Protein AF-A0A537LE89-F1 (afdb_monomer_lite)

Radius of gyration: 20.83 Å; chains: 1; bounding box: 57×35×38 Å

Secondary structure (DSSP, 8-state):
----------HHHHHHHHHHHHHHHHHHHHHHHHHT-SSHHHHHHHH-HHHHT-----

pLDDT: mean 81.92, std 13.18, range [49.91, 98.31]

Structure (mmCIF, N/CA/C/O backbone):
data_AF-A0A537LE89-F1
#
_entry.id   AF-A0A537LE89-F1
#
loop_
_atom_site.group_PDB
_atom_site.id
_atom_site.type_symbol
_atom_site.label_atom_id
_atom_site.label_alt_id
_atom_site.label_comp_id
_atom_site.label_asym_id
_atom_site.label_entity_id
_atom_site.label_seq_id
_atom_site.pdbx_PDB_ins_code
_atom_site.Cartn_x
_atom_site.Cartn_y
_atom_site.Cartn_z
_atom_site.occupancy
_atom_site.B_iso_or_equiv
_atom_site.auth_seq_id
_atom_site.auth_comp_id
_atom_site.auth_asym_id
_atom_site.auth_atom_id
_atom_site.pdbx_PDB_model_num
ATOM 1 N N . MET A 1 1 ? 43.842 0.938 -23.082 1.00 49.91 1 MET A N 1
ATOM 2 C CA . MET A 1 1 ? 42.816 -0.121 -23.190 1.00 49.91 1 MET A CA 1
ATOM 3 C C . MET A 1 1 ? 41.710 0.199 -22.190 1.00 49.91 1 MET A C 1
ATOM 5 O O . MET A 1 1 ? 41.826 -0.176 -21.035 1.00 49.91 1 MET A O 1
ATOM 9 N N . LEU A 1 2 ? 40.697 0.970 -22.588 1.00 57.28 2 LEU A N 1
ATOM 10 C CA . LEU A 1 2 ? 39.517 1.247 -21.760 1.00 57.28 2 LEU A CA 1
ATOM 11 C C . LEU A 1 2 ? 38.321 0.652 -22.504 1.00 57.28 2 LEU A C 1
ATOM 13 O O . LEU A 1 2 ? 37.906 1.188 -23.527 1.00 57.28 2 LEU A O 1
ATOM 17 N N . HIS A 1 3 ? 37.838 -0.502 -22.046 1.00 58.72 3 HIS A N 1
ATOM 18 C CA . HIS A 1 3 ? 36.591 -1.079 -22.540 1.00 58.72 3 HIS A CA 1
ATOM 19 C C . HIS A 1 3 ? 35.437 -0.330 -21.872 1.00 58.72 3 HIS A C 1
ATOM 21 O O . HIS A 1 3 ? 35.212 -0.467 -20.673 1.00 58.72 3 HIS A O 1
ATOM 27 N N . ALA A 1 4 ? 34.737 0.499 -22.645 1.00 66.00 4 ALA A N 1
ATOM 28 C CA . ALA A 1 4 ? 33.499 1.131 -22.217 1.00 66.00 4 ALA A CA 1
ATOM 29 C C . ALA A 1 4 ? 32.356 0.122 -22.375 1.00 66.00 4 ALA A C 1
ATOM 31 O O . ALA A 1 4 ? 31.872 -0.123 -23.480 1.00 66.00 4 ALA A O 1
ATOM 32 N N . THR A 1 5 ? 31.946 -0.495 -21.272 1.00 71.75 5 THR A N 1
ATOM 33 C CA . THR A 1 5 ? 30.795 -1.399 -21.244 1.00 71.75 5 THR A CA 1
ATOM 34 C C . THR A 1 5 ? 29.519 -0.565 -21.310 1.00 71.75 5 THR A C 1
ATOM 36 O O . THR A 1 5 ? 29.189 0.161 -20.373 1.00 71.75 5 THR A O 1
ATOM 39 N N . THR A 1 6 ? 28.799 -0.634 -22.425 1.00 70.50 6 THR A N 1
ATOM 40 C CA . THR A 1 6 ? 27.479 -0.014 -22.552 1.00 70.50 6 THR A CA 1
ATOM 41 C C . THR A 1 6 ? 26.443 -0.922 -21.892 1.00 70.50 6 THR A C 1
ATOM 43 O O . THR A 1 6 ? 26.284 -2.087 -22.250 1.00 70.50 6 THR A O 1
ATOM 46 N N . VAL A 1 7 ? 25.750 -0.404 -20.878 1.00 74.19 7 VAL A N 1
ATOM 47 C CA . VAL A 1 7 ? 24.656 -1.125 -20.220 1.00 74.19 7 VAL A CA 1
ATOM 48 C C . VAL A 1 7 ? 23.424 -1.026 -21.116 1.00 74.19 7 VAL A C 1
ATOM 50 O O . VAL A 1 7 ? 22.859 0.051 -21.296 1.00 74.19 7 VAL A O 1
ATOM 53 N N . HIS A 1 8 ? 23.022 -2.148 -21.711 1.00 73.75 8 HIS A N 1
ATOM 54 C CA . HIS A 1 8 ? 21.817 -2.230 -22.529 1.00 73.75 8 HIS A CA 1
ATOM 55 C C . HIS A 1 8 ? 20.607 -2.549 -21.645 1.00 73.75 8 HIS A C 1
ATOM 57 O O . HIS A 1 8 ? 20.449 -3.677 -21.179 1.00 73.75 8 HIS A O 1
ATOM 63 N N . PHE A 1 9 ? 19.735 -1.564 -21.427 1.00 73.88 9 PHE A N 1
ATOM 64 C CA . PHE A 1 9 ? 18.423 -1.803 -20.833 1.00 73.88 9 PHE A CA 1
ATOM 65 C C . PHE A 1 9 ? 17.426 -2.131 -21.948 1.00 73.88 9 PHE A C 1
ATOM 67 O O . PHE A 1 9 ? 17.190 -1.280 -22.811 1.00 73.88 9 PHE A O 1
ATOM 74 N N . PRO A 1 10 ? 16.819 -3.328 -21.957 1.00 71.88 10 PRO A N 1
ATOM 75 C CA . PRO A 1 10 ? 15.823 -3.643 -22.962 1.00 71.88 10 PRO A CA 1
ATOM 76 C C . PRO A 1 10 ? 14.618 -2.713 -22.781 1.00 71.88 10 PRO A C 1
ATOM 78 O O . PRO A 1 10 ? 14.161 -2.467 -21.662 1.00 71.88 10 PRO A O 1
ATOM 81 N N . ALA A 1 11 ? 14.070 -2.207 -23.889 1.00 67.12 11 ALA A N 1
ATOM 82 C CA . ALA A 1 11 ? 12.919 -1.295 -23.885 1.00 67.12 11 ALA A CA 1
ATOM 83 C C . ALA A 1 11 ? 11.697 -1.865 -23.128 1.00 67.12 11 ALA A C 1
ATOM 85 O O . ALA A 1 11 ? 10.839 -1.122 -22.647 1.00 67.12 11 ALA A O 1
ATOM 86 N N . THR A 1 12 ? 11.631 -3.189 -22.983 1.00 69.00 12 THR A N 1
ATOM 87 C CA . THR A 1 12 ? 10.634 -3.925 -22.200 1.00 69.00 12 THR A CA 1
ATOM 88 C C . THR A 1 12 ? 10.693 -3.600 -20.700 1.00 69.00 12 THR A C 1
ATOM 90 O O . THR A 1 12 ? 9.643 -3.494 -20.069 1.00 69.00 12 THR A O 1
ATOM 93 N N . THR A 1 13 ? 11.879 -3.360 -20.125 1.00 69.25 13 THR A N 1
ATOM 94 C CA . THR A 1 13 ? 12.035 -3.023 -18.696 1.00 69.25 13 THR A CA 1
ATOM 95 C C . THR A 1 13 ? 11.440 -1.654 -18.381 1.00 69.25 13 THR A C 1
ATOM 97 O O . THR A 1 13 ? 10.730 -1.494 -17.391 1.00 69.25 13 THR A O 1
ATOM 100 N N . LEU A 1 14 ? 11.655 -0.671 -19.262 1.00 70.25 14 LEU A N 1
ATOM 101 C CA . LEU A 1 14 ? 11.101 0.674 -19.092 1.00 70.25 14 LEU A CA 1
ATOM 102 C C . LEU A 1 14 ? 9.568 0.675 -19.221 1.00 70.25 14 LEU A C 1
ATOM 104 O 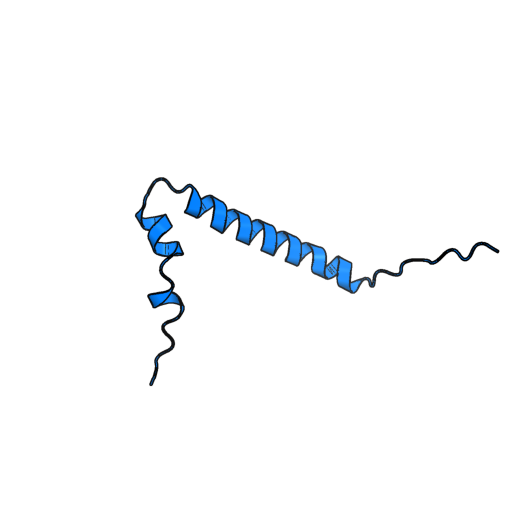O . LEU A 1 14 ? 8.880 1.385 -18.491 1.00 70.25 14 LEU A O 1
ATOM 108 N N . ARG A 1 15 ? 9.022 -0.179 -20.096 1.00 81.25 15 ARG A N 1
ATOM 109 C CA . ARG A 1 15 ? 7.570 -0.384 -20.233 1.00 81.25 15 ARG A CA 1
ATOM 110 C C . ARG A 1 15 ? 6.935 -0.990 -18.981 1.00 81.25 15 ARG A C 1
ATOM 112 O O . ARG A 1 15 ? 5.810 -0.629 -18.646 1.00 81.25 15 ARG A O 1
ATOM 119 N N . ALA A 1 16 ? 7.648 -1.868 -18.279 1.00 87.06 16 ALA A N 1
ATOM 120 C CA . ALA A 1 16 ? 7.186 -2.460 -17.024 1.00 87.06 16 ALA A CA 1
ATOM 121 C C . ALA A 1 16 ? 7.344 -1.520 -15.811 1.00 87.06 16 ALA A C 1
ATOM 123 O O . ALA A 1 16 ? 6.668 -1.708 -14.801 1.00 87.06 16 ALA A O 1
ATOM 124 N N . ALA A 1 17 ? 8.183 -0.484 -15.903 1.00 89.56 17 ALA A N 1
ATOM 125 C CA . ALA A 1 17 ? 8.453 0.420 -14.786 1.00 89.56 17 ALA A CA 1
ATOM 126 C C . ALA A 1 17 ? 7.208 1.203 -14.338 1.00 89.56 17 ALA A C 1
ATOM 128 O O . ALA A 1 17 ? 6.940 1.310 -13.145 1.00 89.56 17 ALA A O 1
ATOM 129 N N . LEU A 1 18 ? 6.409 1.713 -15.281 1.00 91.88 18 LEU A N 1
ATOM 130 C CA . LEU A 1 18 ? 5.205 2.483 -14.959 1.00 91.88 18 LEU A CA 1
ATOM 131 C C . LEU A 1 18 ? 4.138 1.662 -14.203 1.00 91.88 18 LEU A C 1
ATOM 133 O O . LEU A 1 18 ? 3.684 2.128 -13.156 1.00 91.88 18 LEU A O 1
ATOM 137 N N . PRO A 1 19 ? 3.719 0.463 -14.664 1.00 94.38 19 PRO A N 1
ATOM 138 C CA . PRO A 1 19 ? 2.791 -0.363 -13.895 1.00 94.38 19 PRO A CA 1
ATOM 139 C C . PRO A 1 19 ? 3.397 -0.849 -12.572 1.00 94.38 19 PRO A C 1
ATOM 141 O O . PRO A 1 19 ? 2.677 -0.888 -11.579 1.00 94.38 19 PRO A O 1
ATOM 144 N N . ALA A 1 20 ? 4.704 -1.137 -12.516 1.00 94.75 20 ALA A N 1
ATOM 145 C CA . ALA A 1 20 ? 5.370 -1.525 -11.271 1.00 94.75 20 ALA A CA 1
ATOM 146 C C . ALA A 1 20 ? 5.335 -0.403 -10.221 1.00 94.75 20 ALA A C 1
ATOM 148 O O . ALA A 1 20 ? 4.929 -0.634 -9.084 1.00 94.75 20 ALA A O 1
ATOM 149 N N . VAL A 1 21 ? 5.675 0.831 -10.606 1.00 96.44 21 VAL A N 1
ATOM 150 C CA . VAL A 1 21 ? 5.595 1.996 -9.711 1.00 96.44 21 VAL A CA 1
ATOM 151 C C . VAL A 1 21 ? 4.158 2.226 -9.246 1.00 96.44 21 VAL A C 1
ATOM 153 O O . VAL A 1 21 ? 3.933 2.445 -8.060 1.00 96.44 21 VAL A O 1
ATOM 156 N N . ARG A 1 22 ? 3.166 2.118 -10.140 1.00 96.94 22 ARG A N 1
ATOM 157 C CA . ARG A 1 22 ? 1.746 2.237 -9.761 1.00 96.94 22 ARG A CA 1
ATOM 158 C C . ARG A 1 22 ? 1.327 1.167 -8.754 1.00 96.94 22 ARG A C 1
ATOM 160 O O . ARG A 1 22 ? 0.647 1.497 -7.789 1.00 96.94 22 ARG A O 1
ATOM 167 N N . ALA A 1 23 ? 1.753 -0.079 -8.948 1.00 97.38 23 ALA A N 1
ATOM 168 C CA . ALA A 1 23 ? 1.468 -1.171 -8.023 1.00 97.38 23 ALA A CA 1
ATOM 169 C C . ALA A 1 23 ? 2.106 -0.935 -6.644 1.00 97.38 23 ALA A C 1
ATOM 171 O O . ALA A 1 23 ? 1.440 -1.116 -5.627 1.00 97.38 23 ALA A O 1
ATOM 172 N N . ILE A 1 24 ? 3.357 -0.464 -6.605 1.00 97.94 24 ILE A N 1
ATOM 173 C CA . ILE A 1 24 ? 4.053 -0.119 -5.356 1.00 97.94 24 ILE A CA 1
ATOM 174 C C . ILE A 1 24 ? 3.334 1.020 -4.632 1.00 97.94 24 ILE A C 1
ATOM 176 O O . ILE A 1 24 ? 3.059 0.907 -3.440 1.00 97.94 24 ILE A O 1
ATOM 180 N N . LEU A 1 25 ? 2.996 2.100 -5.341 1.00 98.31 25 LEU A N 1
ATOM 181 C CA . LEU A 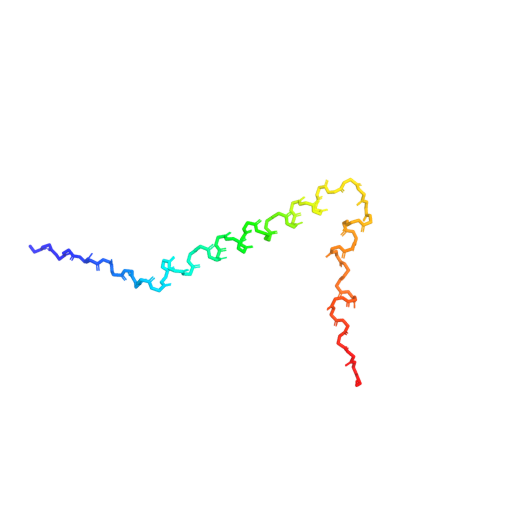1 25 ? 2.283 3.239 -4.758 1.00 98.31 25 LEU A CA 1
ATOM 182 C C . LEU A 1 25 ? 0.909 2.830 -4.224 1.00 98.31 25 LEU A C 1
ATOM 184 O O . LEU A 1 25 ? 0.522 3.253 -3.138 1.00 98.31 25 LEU A O 1
ATOM 188 N N . PHE A 1 26 ? 0.194 1.980 -4.959 1.00 97.69 26 PHE A N 1
ATOM 189 C CA . PHE A 1 26 ? -1.088 1.450 -4.517 1.00 97.69 26 PHE A CA 1
ATOM 190 C C . PHE A 1 26 ? -0.944 0.572 -3.266 1.00 97.69 26 PHE A C 1
ATOM 192 O O . PHE A 1 26 ? -1.675 0.763 -2.298 1.00 97.69 26 PHE A O 1
ATOM 199 N N . GLY A 1 27 ? 0.036 -0.334 -3.239 1.00 96.25 27 GLY A N 1
ATOM 200 C CA . GLY A 1 27 ? 0.319 -1.157 -2.062 1.00 96.25 27 GLY A CA 1
ATOM 201 C C . GLY A 1 27 ? 0.692 -0.316 -0.839 1.00 96.25 27 GLY A C 1
ATOM 202 O O . GLY A 1 27 ? 0.149 -0.527 0.244 1.00 96.25 27 GLY A O 1
ATOM 203 N N . ALA A 1 28 ? 1.549 0.693 -1.020 1.00 97.88 28 ALA A N 1
ATOM 204 C CA . ALA A 1 28 ? 1.899 1.6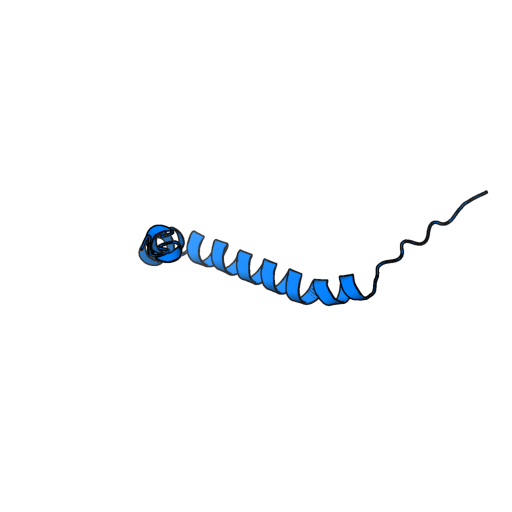37 0.036 1.00 97.88 28 ALA A CA 1
ATOM 205 C C . ALA A 1 28 ? 0.659 2.385 0.549 1.00 97.88 28 ALA A C 1
ATOM 207 O O . ALA A 1 28 ? 0.444 2.448 1.757 1.00 97.88 28 ALA A O 1
ATOM 208 N N . PHE A 1 29 ? -0.192 2.889 -0.350 1.00 96.81 29 PHE A N 1
ATOM 209 C CA . PHE A 1 29 ? -1.440 3.558 0.021 1.00 96.81 29 PHE A CA 1
ATOM 210 C C . PHE A 1 29 ? -2.335 2.676 0.898 1.00 96.81 29 PHE A C 1
ATOM 212 O O . PHE A 1 29 ? -2.845 3.156 1.905 1.00 96.81 29 PHE A O 1
ATOM 219 N N . VAL A 1 30 ? -2.488 1.390 0.570 1.00 94.94 30 VAL A N 1
ATOM 220 C CA . VAL A 1 30 ? -3.287 0.458 1.382 1.00 94.94 30 VAL A CA 1
ATOM 221 C C . VAL A 1 30 ? -2.658 0.244 2.761 1.00 94.94 30 VAL A C 1
ATOM 223 O O . VAL A 1 30 ? -3.352 0.365 3.769 1.00 94.94 30 VAL A O 1
ATOM 226 N N . ILE A 1 31 ? -1.348 -0.014 2.832 1.00 94.38 31 ILE A N 1
ATOM 227 C CA . ILE A 1 31 ? -0.647 -0.260 4.105 1.00 94.38 31 ILE A CA 1
ATOM 228 C C . ILE A 1 31 ? -0.757 0.955 5.032 1.00 94.38 31 ILE A C 1
ATOM 230 O O . ILE A 1 31 ? -1.159 0.819 6.187 1.00 94.38 31 ILE A O 1
ATOM 234 N N . TYR A 1 32 ? -0.435 2.148 4.531 1.00 95.50 32 TYR A N 1
ATOM 235 C CA . TYR A 1 32 ? -0.507 3.373 5.328 1.00 95.50 32 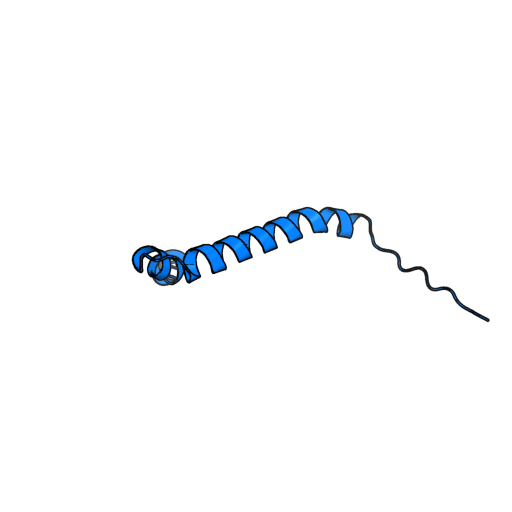TYR A CA 1
ATOM 236 C C . TYR A 1 32 ? -1.954 3.777 5.626 1.00 95.50 32 TYR A C 1
ATOM 238 O O . TYR A 1 32 ? -2.263 4.160 6.752 1.00 95.50 32 TYR A O 1
ATOM 246 N N . GLY A 1 33 ? -2.853 3.653 4.650 1.00 94.44 33 GLY A N 1
ATOM 247 C CA . GLY A 1 33 ? -4.258 4.020 4.802 1.00 94.44 33 GLY A CA 1
ATOM 248 C C . GLY A 1 33 ? -4.956 3.215 5.893 1.00 94.44 33 GLY A C 1
ATOM 249 O O . GLY A 1 33 ? -5.680 3.782 6.705 1.00 94.44 33 GLY A O 1
ATOM 250 N N . VAL A 1 34 ? -4.702 1.908 5.952 1.00 93.81 34 VAL A N 1
ATOM 251 C CA . VAL A 1 34 ? -5.326 1.028 6.947 1.00 93.81 34 VAL A CA 1
ATOM 252 C C . VAL A 1 34 ? -4.532 0.981 8.261 1.00 93.81 34 VAL A C 1
ATOM 254 O O . VAL A 1 34 ? -5.120 0.879 9.338 1.00 93.81 34 VAL A O 1
ATOM 257 N N . GLY A 1 35 ? -3.203 1.109 8.208 1.00 91.25 35 GLY A N 1
ATOM 258 C CA . GLY A 1 35 ? -2.341 1.134 9.395 1.00 91.25 35 GLY A CA 1
ATOM 259 C C . GLY A 1 35 ? -2.573 2.348 10.300 1.00 91.25 35 GLY A C 1
ATOM 260 O O . GLY A 1 35 ? -2.474 2.226 11.517 1.00 91.25 35 GLY A O 1
ATOM 261 N N . PHE A 1 36 ? -2.929 3.495 9.715 1.00 93.56 36 PHE A N 1
ATOM 262 C CA . PHE A 1 36 ? -3.225 4.739 10.438 1.00 93.56 36 PHE A CA 1
ATOM 263 C C . PHE A 1 36 ? -4.720 5.094 10.443 1.00 93.56 36 PHE A C 1
ATOM 265 O O . PHE A 1 36 ? -5.097 6.210 10.807 1.00 93.56 36 PHE A O 1
ATOM 272 N N . ALA A 1 37 ? -5.591 4.163 10.048 1.00 89.94 37 ALA A N 1
ATOM 273 C CA . ALA A 1 37 ? -7.028 4.356 10.158 1.00 89.94 37 ALA A CA 1
ATOM 274 C C . ALA A 1 37 ? -7.424 4.474 11.640 1.00 89.94 37 ALA A C 1
ATOM 276 O O . ALA A 1 37 ? -7.172 3.571 12.431 1.00 89.94 37 ALA A O 1
ATOM 277 N N . GLY A 1 38 ? -8.076 5.577 12.019 1.00 89.69 38 GLY A N 1
ATOM 278 C CA . GLY A 1 38 ? -8.609 5.753 13.377 1.00 89.69 38 GLY A CA 1
ATOM 279 C C . GLY A 1 38 ? -9.602 4.654 13.800 1.00 89.69 38 GLY A C 1
ATOM 280 O O . GLY A 1 38 ? -9.544 4.197 14.942 1.00 89.69 38 GLY A O 1
ATOM 281 N N . PRO A 1 39 ? -10.506 4.190 12.912 1.00 91.31 39 PRO A N 1
ATOM 282 C CA . PRO A 1 39 ? -11.409 3.089 13.229 1.00 91.31 39 PRO A CA 1
ATOM 283 C C . PRO A 1 39 ? -10.703 1.723 13.243 1.00 91.31 39 PRO A C 1
ATOM 285 O O . PRO A 1 39 ? -10.217 1.2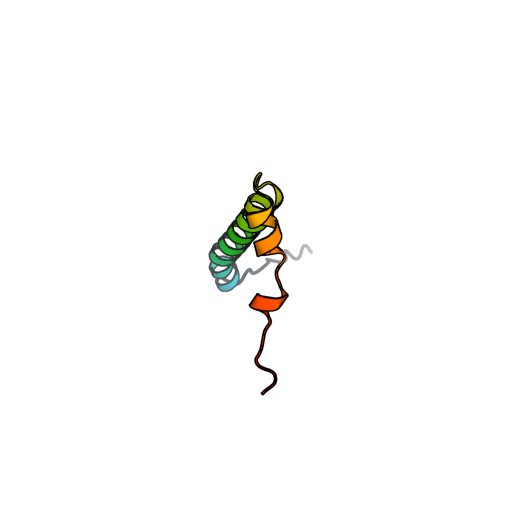50 12.215 1.00 91.31 39 PRO A O 1
ATOM 288 N N . ALA A 1 40 ? -10.773 1.022 14.381 1.00 87.88 40 ALA A N 1
ATOM 289 C CA . ALA A 1 40 ? -10.254 -0.344 14.531 1.00 87.88 40 ALA A CA 1
ATOM 290 C C . ALA A 1 40 ? -10.908 -1.355 13.569 1.00 87.88 40 ALA A C 1
ATOM 292 O O . ALA A 1 40 ? -10.301 -2.361 13.217 1.00 87.88 40 ALA A O 1
ATOM 293 N N . THR A 1 41 ? -12.133 -1.088 13.108 1.00 89.44 41 THR A N 1
ATOM 294 C CA . THR A 1 41 ? -12.843 -1.930 12.135 1.00 89.44 41 THR A CA 1
ATOM 295 C C . THR A 1 41 ? -12.103 -2.043 10.806 1.00 89.44 41 THR A C 1
ATOM 297 O O . THR A 1 41 ? -12.003 -3.141 10.266 1.00 89.44 41 THR A O 1
ATOM 300 N N . ILE A 1 42 ? -11.552 -0.940 10.294 1.00 87.88 42 ILE A N 1
ATOM 301 C CA . ILE A 1 42 ? -10.828 -0.918 9.015 1.00 87.88 42 ILE A CA 1
ATOM 302 C C . ILE A 1 42 ? -9.497 -1.664 9.161 1.00 87.88 42 ILE A C 1
ATOM 304 O O . ILE A 1 42 ? -9.155 -2.484 8.312 1.00 87.88 42 ILE A O 1
ATOM 308 N N . HIS A 1 43 ? -8.791 -1.443 10.273 1.00 89.44 43 HIS A N 1
ATOM 309 C CA . HIS A 1 43 ? -7.553 -2.153 10.593 1.00 89.44 43 HIS A CA 1
ATOM 310 C C . HIS A 1 43 ? -7.772 -3.670 10.702 1.00 89.44 43 HIS A C 1
ATOM 312 O O . HIS A 1 43 ? -7.084 -4.457 10.053 1.00 89.44 43 HIS A O 1
ATOM 318 N N . ASN A 1 44 ? -8.794 -4.083 11.453 1.00 87.31 44 ASN A N 1
ATOM 319 C CA . ASN A 1 44 ? -9.133 -5.492 11.638 1.00 87.31 44 ASN A CA 1
ATOM 320 C C . ASN A 1 44 ? -9.568 -6.162 10.328 1.00 87.31 44 ASN A C 1
ATOM 322 O O . ASN A 1 44 ? -9.215 -7.315 10.102 1.00 87.31 44 ASN A O 1
ATOM 326 N N . ALA A 1 45 ? -10.277 -5.445 9.450 1.00 86.19 45 ALA A N 1
ATOM 327 C CA . ALA A 1 45 ? -10.665 -5.961 8.140 1.00 86.19 45 ALA A CA 1
ATOM 328 C C . ALA A 1 45 ? -9.451 -6.257 7.243 1.00 86.19 45 ALA A C 1
ATOM 330 O O . ALA A 1 45 ? -9.444 -7.269 6.549 1.00 86.19 45 ALA A O 1
ATOM 331 N N . ALA A 1 46 ? -8.398 -5.432 7.281 1.00 87.00 46 ALA A N 1
ATOM 332 C CA . ALA A 1 46 ? -7.173 -5.705 6.522 1.00 87.00 46 ALA A CA 1
ATOM 333 C C . ALA A 1 46 ? -6.348 -6.874 7.085 1.00 87.00 46 ALA A C 1
ATOM 335 O O . ALA A 1 46 ? -5.604 -7.511 6.340 1.00 87.00 46 ALA A O 1
ATOM 336 N N . HIS A 1 47 ? -6.480 -7.171 8.379 1.00 86.62 47 HIS A N 1
ATOM 337 C CA . HIS A 1 47 ? -5.841 -8.325 9.015 1.00 86.62 47 HIS A CA 1
ATOM 338 C C . HIS A 1 47 ? -6.668 -9.616 8.933 1.00 86.62 47 HIS A C 1
ATOM 340 O O . HIS A 1 47 ? -6.165 -10.686 9.291 1.00 86.62 47 HIS A O 1
ATOM 346 N N . ASP A 1 48 ? -7.911 -9.556 8.448 1.00 85.94 48 ASP A N 1
ATOM 347 C CA . ASP A 1 48 ? -8.767 -10.729 8.310 1.00 85.94 48 ASP A CA 1
ATOM 348 C C . ASP A 1 48 ? -8.404 -11.557 7.069 1.00 85.94 48 ASP A C 1
ATOM 350 O O . ASP A 1 48 ? -9.034 -11.521 6.012 1.00 85.94 48 ASP A O 1
ATOM 354 N N . VAL A 1 49 ? -7.356 -12.360 7.226 1.00 77.56 49 VAL A N 1
ATOM 355 C CA . VAL A 1 49 ? -6.934 -13.353 6.233 1.00 77.56 49 VAL A CA 1
ATOM 356 C C . VAL A 1 49 ? -7.841 -14.591 6.226 1.00 77.56 49 VAL A C 1
ATOM 358 O O . VAL A 1 49 ? -7.780 -15.390 5.294 1.00 77.56 49 VAL A O 1
ATOM 361 N N . ARG A 1 50 ? -8.705 -14.773 7.234 1.00 72.81 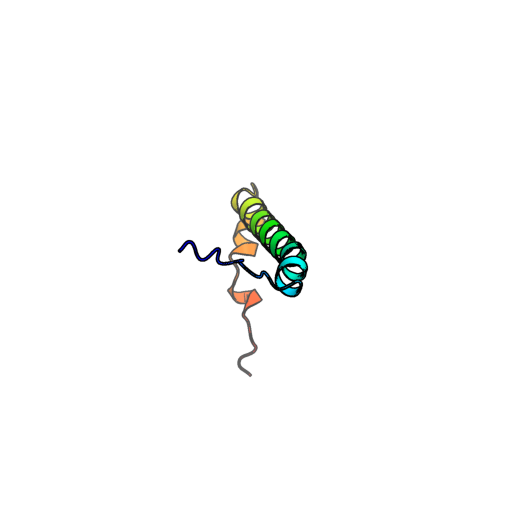50 ARG A N 1
ATOM 362 C CA . ARG A 1 50 ? -9.521 -15.991 7.369 1.00 72.81 50 ARG A CA 1
ATOM 363 C C . ARG A 1 50 ? -10.613 -16.050 6.303 1.00 72.81 50 ARG A C 1
ATOM 365 O O . ARG A 1 50 ? -10.858 -17.127 5.774 1.00 72.81 50 ARG A O 1
ATOM 372 N N . HIS A 1 51 ? -11.205 -14.909 5.946 1.00 67.38 51 HIS A N 1
ATOM 373 C CA . HIS A 1 51 ? -12.187 -14.817 4.857 1.00 67.38 51 HIS A CA 1
ATOM 374 C C . HIS A 1 51 ? -11.542 -14.635 3.475 1.00 67.38 51 HIS A C 1
ATOM 376 O O . HIS A 1 51 ? -12.081 -15.121 2.486 1.00 67.38 51 HIS A O 1
ATOM 382 N N . ALA A 1 52 ? -10.377 -13.980 3.391 1.00 66.75 52 ALA A N 1
ATOM 383 C CA . ALA A 1 52 ? -9.681 -13.757 2.119 1.00 66.75 52 ALA A CA 1
ATOM 384 C C . ALA A 1 52 ? -9.059 -15.038 1.528 1.00 66.75 52 ALA A C 1
ATOM 386 O O . ALA A 1 52 ? -8.929 -15.153 0.312 1.00 66.75 52 ALA A O 1
ATOM 387 N N . PHE A 1 53 ? -8.693 -16.001 2.382 1.00 68.44 53 PHE A N 1
ATOM 388 C CA . PHE A 1 53 ? -8.073 -17.270 1.985 1.00 68.44 53 PHE A CA 1
ATOM 389 C C . PHE A 1 53 ? -8.945 -18.494 2.275 1.00 68.44 53 PHE A C 1
ATOM 391 O O . PHE A 1 53 ? -8.439 -19.616 2.239 1.00 68.44 53 PHE A O 1
ATOM 398 N N . ALA A 1 54 ? -10.243 -18.306 2.541 1.00 66.38 54 ALA A N 1
ATOM 399 C CA . ALA A 1 54 ? -11.206 -19.400 2.616 1.00 66.38 54 ALA A CA 1
ATOM 400 C C . ALA A 1 54 ? -11.406 -20.017 1.219 1.00 66.38 54 ALA A C 1
ATOM 402 O O . ALA A 1 54 ? -12.424 -19.822 0.562 1.00 66.38 54 ALA A O 1
ATOM 403 N N . PHE A 1 55 ? -10.405 -20.759 0.748 1.00 58.59 55 PHE A N 1
ATOM 404 C CA . PHE A 1 55 ? -10.599 -21.756 -0.287 1.00 58.59 55 PHE A CA 1
ATOM 405 C C . PHE A 1 55 ? -11.537 -22.819 0.293 1.00 58.59 55 PHE A C 1
ATOM 407 O O . PHE A 1 55 ? -11.226 -23.362 1.359 1.00 58.59 55 PHE A O 1
ATOM 414 N N . PRO A 1 56 ? -12.683 -23.109 -0.348 1.00 69.06 56 PRO A N 1
ATOM 415 C CA . PRO A 1 56 ? -13.530 -24.203 0.094 1.00 69.06 56 PRO A CA 1
ATOM 416 C C . PRO A 1 56 ? -12.694 -25.484 0.065 1.00 69.06 56 PRO A C 1
ATOM 418 O O . PRO A 1 56 ? -12.109 -25.844 -0.954 1.00 69.06 56 PRO A O 1
ATOM 421 N N . CYS A 1 57 ? -12.582 -26.147 1.213 1.00 67.50 57 CYS A N 1
ATOM 422 C CA . CYS A 1 57 ? -11.869 -27.415 1.360 1.00 67.50 57 CYS A CA 1
ATOM 423 C C . CYS A 1 57 ? -12.728 -28.621 0.934 1.00 67.50 57 CYS A C 1
ATOM 425 O O . CYS A 1 57 ? -12.557 -29.726 1.447 1.00 67.50 57 CYS A O 1
ATOM 427 N N . HIS A 1 58 ? -13.644 -28.399 -0.009 1.00 62.25 58 HIS A N 1
ATOM 428 C CA . HIS A 1 58 ? -14.555 -29.378 -0.585 1.00 62.25 58 HIS A CA 1
ATOM 429 C C . HIS A 1 58 ? -14.885 -28.957 -2.018 1.00 62.25 58 HIS A C 1
ATOM 431 O O . HIS A 1 58 ? -15.214 -27.768 -2.221 1.00 62.25 58 HIS A O 1
#

Sequence (58 aa):
MLHATTVHFPATTLRAALPAVRAILFGAFVIYGVGFAGPATIHNAAHDVRHAFAFPCH

Foldseek 3Di:
DDDDDDDDDPPVVVVVPVVVVVVVVVVVCLCVVLVPDPDVVSVVVVVPVVVVPPPPPD